Protein AF-A0A970D7W9-F1 (afdb_monomer_lite)

pLDDT: mean 91.01, std 9.0, range [52.16, 98.5]

Secondary structure (DSSP, 8-state):
--GGGGB--SPPPGGGGSSSHHHHHHT--EEEEEEEESEEE-TTS-EEEESSSSSEEEEEEEEETTT--EEEEEEEEEESSSEEEEEEEEEES-HHHHHHHHHH--HHHHHHH-B--EEEEETTEEEE-GGG-

Structure (mmCIF, N/CA/C/O backbone):
data_AF-A0A970D7W9-F1
#
_entry.id   AF-A0A970D7W9-F1
#
loop_
_atom_site.group_PDB
_atom_site.id
_atom_site.type_symbol
_atom_site.label_atom_id
_atom_site.label_alt_id
_atom_site.label_comp_id
_atom_site.label_asym_id
_atom_site.label_entity_id
_atom_site.label_seq_id
_atom_site.pdbx_PDB_ins_code
_atom_site.Cartn_x
_atom_site.Cartn_y
_atom_site.Cartn_z
_atom_site.occupancy
_atom_site.B_iso_or_equiv
_atom_site.auth_seq_id
_atom_site.auth_comp_id
_atom_site.auth_asym_id
_atom_site.auth_atom_id
_atom_site.pdbx_PDB_model_num
ATOM 1 N N . MET A 1 1 ? 14.436 17.908 -2.193 1.00 53.38 1 MET A N 1
ATOM 2 C CA . MET A 1 1 ? 13.085 17.340 -2.364 1.00 53.38 1 MET A CA 1
ATOM 3 C C . MET A 1 1 ? 12.206 17.893 -1.266 1.00 53.38 1 MET A C 1
ATOM 5 O O . MET A 1 1 ? 12.703 18.070 -0.157 1.00 53.38 1 MET A O 1
ATOM 9 N N . ASP A 1 2 ? 10.964 18.233 -1.593 1.00 52.16 2 ASP A N 1
ATOM 10 C CA . ASP A 1 2 ? 10.001 18.768 -0.632 1.00 52.16 2 ASP A CA 1
ATOM 11 C C . ASP A 1 2 ? 9.634 17.687 0.389 1.00 52.16 2 ASP A C 1
ATOM 13 O O . ASP A 1 2 ? 9.222 16.593 0.004 1.00 52.16 2 ASP A O 1
ATOM 17 N N . LYS A 1 3 ? 9.798 17.970 1.686 1.00 53.62 3 LYS A N 1
ATOM 18 C CA . LYS A 1 3 ? 9.558 16.977 2.752 1.00 53.62 3 LYS A CA 1
ATOM 19 C C . LYS A 1 3 ? 8.097 16.515 2.815 1.00 53.62 3 LYS A C 1
ATOM 21 O O . LYS A 1 3 ? 7.847 15.395 3.240 1.00 53.62 3 LYS A O 1
ATOM 26 N N . ASN A 1 4 ? 7.166 17.330 2.321 1.00 64.31 4 ASN A N 1
ATOM 27 C CA . ASN A 1 4 ? 5.733 17.019 2.293 1.00 64.31 4 ASN A CA 1
ATOM 28 C C . ASN A 1 4 ? 5.354 16.037 1.167 1.00 64.31 4 ASN A C 1
ATOM 30 O O . ASN A 1 4 ? 4.209 15.593 1.072 1.00 64.31 4 ASN A O 1
ATOM 34 N N . LEU A 1 5 ? 6.286 15.683 0.269 1.00 77.00 5 LEU A N 1
ATOM 35 C CA . LEU A 1 5 ? 5.970 14.746 -0.810 1.00 77.00 5 LEU A CA 1
ATOM 36 C C . LEU A 1 5 ? 5.768 13.315 -0.292 1.00 77.00 5 LEU A C 1
ATOM 38 O O . LEU A 1 5 ? 4.995 12.576 -0.899 1.00 77.00 5 LEU A O 1
ATOM 42 N N . PHE A 1 6 ? 6.400 12.950 0.823 1.00 86.94 6 PHE A N 1
ATOM 43 C CA . PHE A 1 6 ? 6.407 11.581 1.342 1.00 86.94 6 PHE A CA 1
ATOM 44 C C . PHE A 1 6 ? 5.665 11.429 2.673 1.00 86.94 6 PHE A C 1
ATOM 46 O O . PHE A 1 6 ? 5.908 10.492 3.421 1.00 86.94 6 PHE A O 1
ATOM 53 N N . SER A 1 7 ? 4.736 12.331 2.968 1.00 88.56 7 SER A N 1
ATOM 54 C CA . SER A 1 7 ? 3.788 12.194 4.072 1.00 88.56 7 SER A CA 1
ATOM 55 C C . SER A 1 7 ? 2.361 12.190 3.543 1.00 88.56 7 SER A C 1
ATOM 57 O O . SER A 1 7 ? 2.081 12.798 2.507 1.00 88.56 7 SER A O 1
ATOM 59 N N . PHE A 1 8 ? 1.485 11.494 4.261 1.00 92.31 8 PHE A N 1
ATOM 60 C CA . PHE A 1 8 ? 0.046 11.516 4.047 1.00 92.31 8 PHE A CA 1
ATOM 61 C C . PHE A 1 8 ? -0.598 12.704 4.779 1.00 92.31 8 PHE A C 1
ATOM 63 O O . PHE A 1 8 ? -0.356 12.894 5.969 1.00 92.31 8 PHE A O 1
ATOM 70 N N . GLU A 1 9 ? -1.449 13.470 4.093 1.00 88.81 9 GLU A N 1
ATOM 71 C CA . GLU A 1 9 ? -2.181 14.623 4.661 1.00 88.81 9 GLU A CA 1
ATOM 72 C C . GLU A 1 9 ? -3.710 14.536 4.452 1.00 88.81 9 GLU A C 1
ATOM 74 O O . GLU A 1 9 ? -4.428 15.538 4.458 1.00 88.81 9 GLU A O 1
ATOM 79 N N . GLY A 1 10 ? -4.239 13.330 4.236 1.00 87.56 10 GLY A N 1
ATOM 80 C CA . GLY A 1 10 ? -5.645 13.112 3.898 1.00 87.56 10 GLY A CA 1
ATOM 81 C C . GLY A 1 10 ? -6.549 12.711 5.067 1.00 87.56 10 GLY A C 1
ATOM 82 O O . GLY A 1 10 ? -6.137 12.507 6.207 1.00 87.56 10 GLY A O 1
ATOM 83 N N . LYS A 1 11 ? -7.836 12.523 4.758 1.00 92.25 11 LYS A N 1
ATOM 84 C CA . LYS A 1 11 ? -8.781 11.880 5.679 1.00 92.25 11 LYS A CA 1
ATOM 85 C C . LYS A 1 11 ? -8.526 10.373 5.714 1.00 92.25 11 LYS A C 1
ATOM 87 O O . LYS A 1 11 ? -8.470 9.738 4.660 1.00 92.25 11 LYS A O 1
ATOM 92 N N . LEU A 1 12 ? -8.469 9.791 6.910 1.00 95.62 12 LEU A N 1
ATOM 93 C CA . LEU A 1 12 ? -8.338 8.344 7.082 1.00 95.62 12 LEU A CA 1
ATOM 94 C C . LEU A 1 12 ? -9.478 7.563 6.414 1.00 95.62 12 LEU A C 1
ATOM 96 O O . LEU A 1 12 ? -10.643 7.971 6.404 1.00 95.62 12 LEU A O 1
ATOM 100 N N . CYS A 1 13 ? -9.124 6.408 5.863 1.00 97.44 13 CYS A N 1
ATOM 101 C CA . CYS A 1 13 ? -10.070 5.414 5.386 1.00 97.44 13 CYS A CA 1
ATOM 102 C C . CYS A 1 13 ? -10.934 4.888 6.540 1.00 97.44 13 CYS A C 1
ATOM 104 O O . CYS A 1 13 ? -10.446 4.701 7.652 1.00 97.44 13 CYS A O 1
ATOM 106 N N . CYS A 1 14 ? -12.183 4.509 6.244 1.00 96.69 14 CYS A N 1
ATOM 107 C CA . CYS A 1 14 ? -13.081 3.875 7.217 1.00 96.69 14 CYS A CA 1
ATOM 108 C C . CYS A 1 14 ? -12.553 2.551 7.800 1.00 96.69 14 CYS A C 1
ATOM 110 O O . CYS A 1 14 ? -13.116 2.032 8.759 1.00 96.69 14 CYS A O 1
ATOM 112 N N . LEU A 1 15 ? -11.504 1.959 7.216 1.00 96.44 15 LEU A N 1
ATOM 113 C CA . LEU A 1 15 ? -10.833 0.797 7.798 1.00 96.44 15 LEU A CA 1
ATOM 114 C C . LEU A 1 15 ? -10.140 1.138 9.124 1.00 96.44 15 LEU A C 1
ATOM 116 O O . LEU A 1 15 ? -10.075 0.287 10.004 1.00 96.44 15 LEU A O 1
ATOM 120 N N . PHE A 1 16 ? -9.686 2.377 9.309 1.00 95.88 16 PHE A N 1
ATOM 121 C CA . PHE A 1 16 ? -9.015 2.807 10.537 1.00 95.88 16 PHE A CA 1
ATOM 122 C C . PHE A 1 16 ? -9.984 3.140 11.685 1.00 95.88 16 PHE A C 1
ATOM 124 O O . PHE A 1 16 ? -9.548 3.299 12.826 1.00 95.88 16 PHE A O 1
ATOM 131 N N . ASP A 1 17 ? -11.295 3.145 11.420 1.00 95.06 17 ASP A N 1
ATOM 132 C CA . ASP A 1 17 ? -12.340 3.278 12.445 1.00 95.06 17 ASP A CA 1
ATOM 133 C C . ASP A 1 17 ? -12.587 1.962 13.207 1.00 95.06 17 ASP A C 1
ATOM 135 O O . ASP A 1 17 ? -13.250 1.952 14.246 1.00 95.06 17 ASP A O 1
ATOM 139 N N . TYR A 1 18 ? -12.066 0.832 12.711 1.00 95.56 18 TYR A N 1
ATOM 140 C CA . TYR A 1 18 ? -12.156 -0.442 13.420 1.00 95.56 18 TYR A CA 1
ATOM 141 C C . TYR A 1 18 ? -11.284 -0.455 14.685 1.00 95.56 18 TYR A C 1
ATOM 143 O O . TYR A 1 18 ? -10.403 0.382 14.908 1.00 95.56 18 TYR A O 1
ATOM 151 N N . THR A 1 19 ? -11.540 -1.439 15.543 1.00 93.62 19 THR A N 1
ATOM 152 C CA . THR A 1 19 ? -10.858 -1.568 16.832 1.00 93.62 19 THR A CA 1
ATOM 153 C C . THR A 1 19 ? -9.437 -2.113 16.708 1.00 93.62 19 THR A C 1
ATOM 155 O O . THR A 1 19 ? -8.598 -1.767 17.533 1.00 93.62 19 THR A O 1
ATOM 158 N N . ASN A 1 20 ? -9.149 -2.946 15.702 1.00 94.19 20 ASN A N 1
ATOM 159 C CA . ASN A 1 20 ? -7.816 -3.499 15.449 1.00 94.19 20 ASN A CA 1
ATOM 160 C C . ASN A 1 20 ? -7.591 -3.839 13.964 1.00 94.19 20 ASN A C 1
ATOM 162 O O . ASN A 1 20 ? -8.532 -3.851 13.159 1.00 94.19 20 ASN A O 1
ATOM 166 N N . ALA A 1 21 ? -6.330 -4.130 13.632 1.00 95.19 21 ALA A N 1
ATOM 167 C CA . ALA A 1 21 ? -5.888 -4.453 12.282 1.00 95.19 21 ALA A CA 1
ATOM 168 C C . ALA A 1 21 ? -6.539 -5.738 11.745 1.00 95.19 21 ALA A C 1
ATOM 170 O O . ALA A 1 21 ? -6.894 -5.792 10.573 1.00 95.19 21 ALA A O 1
ATOM 171 N N . GLU A 1 22 ? -6.782 -6.747 12.585 1.00 95.69 22 GLU A N 1
ATOM 172 C CA . GLU A 1 22 ? -7.397 -8.012 12.171 1.00 95.69 22 GLU A CA 1
ATOM 173 C C . GLU A 1 22 ? -8.841 -7.833 11.697 1.00 95.69 22 GLU A C 1
ATOM 175 O O . GLU A 1 22 ? -9.259 -8.422 10.697 1.00 95.69 22 GLU A O 1
ATOM 180 N N . ILE A 1 23 ? -9.627 -7.029 12.415 1.00 96.00 23 ILE A N 1
ATOM 181 C CA . ILE A 1 23 ? -11.005 -6.727 12.029 1.00 96.00 23 ILE A CA 1
ATOM 182 C C . ILE A 1 23 ? -11.004 -5.834 10.789 1.00 96.00 23 ILE A C 1
ATOM 184 O O . ILE A 1 23 ? -11.797 -6.085 9.881 1.00 96.00 23 ILE A O 1
ATOM 188 N N . ALA A 1 24 ? -10.111 -4.844 10.711 1.00 96.00 24 ALA A N 1
ATOM 189 C CA . ALA A 1 24 ? -9.973 -4.001 9.527 1.00 96.00 24 ALA A CA 1
ATOM 190 C C . ALA A 1 24 ? -9.635 -4.828 8.276 1.00 96.00 24 ALA A C 1
ATOM 192 O O . ALA A 1 24 ? -10.338 -4.722 7.274 1.00 96.00 24 ALA A O 1
ATOM 193 N N . TYR A 1 25 ? -8.644 -5.718 8.364 1.00 95.81 25 TYR A N 1
ATOM 194 C CA . TYR A 1 25 ? -8.222 -6.607 7.281 1.00 95.81 25 TYR A CA 1
ATOM 195 C C . TYR A 1 25 ? -9.369 -7.486 6.772 1.00 95.81 25 TYR A C 1
ATOM 197 O O . TYR A 1 25 ? -9.656 -7.518 5.580 1.00 95.81 25 TYR A O 1
ATOM 205 N N . LYS A 1 26 ? -10.125 -8.123 7.678 1.00 96.38 26 LYS A N 1
ATOM 206 C CA . LYS A 1 26 ? -11.304 -8.938 7.315 1.00 96.38 26 LYS A CA 1
ATOM 207 C C . LYS A 1 26 ? -12.422 -8.148 6.630 1.00 96.38 26 LYS A C 1
ATOM 209 O O . LYS A 1 26 ? -13.285 -8.747 5.997 1.00 96.38 26 LYS A O 1
ATOM 214 N N . ASN A 1 27 ? -12.441 -6.829 6.803 1.00 96.94 27 ASN A N 1
ATOM 215 C CA . ASN A 1 27 ? -13.426 -5.925 6.215 1.00 96.94 27 ASN A CA 1
ATOM 216 C C . ASN A 1 27 ? -12.847 -5.096 5.056 1.00 96.94 27 ASN A C 1
ATOM 218 O O . ASN A 1 27 ? -13.510 -4.159 4.595 1.00 96.94 27 ASN A O 1
ATOM 222 N N . MET A 1 28 ? -11.633 -5.414 4.590 1.00 96.06 28 MET A N 1
ATOM 223 C CA . MET A 1 28 ? -11.089 -4.840 3.367 1.00 96.06 28 MET A CA 1
ATOM 224 C C . MET A 1 28 ? -11.986 -5.223 2.197 1.00 96.06 28 MET A C 1
ATOM 226 O O . MET A 1 28 ? -12.164 -6.392 1.866 1.00 96.06 28 MET A O 1
ATOM 230 N N . ASP A 1 29 ? -12.544 -4.206 1.555 1.00 97.62 29 ASP A N 1
ATOM 231 C CA . ASP A 1 29 ? -13.274 -4.351 0.306 1.00 97.62 29 ASP A CA 1
ATOM 232 C C . ASP A 1 29 ? -12.669 -3.378 -0.698 1.00 97.62 29 ASP A C 1
ATOM 234 O O . ASP A 1 29 ? -13.021 -2.193 -0.762 1.00 97.62 29 ASP A O 1
ATOM 238 N N . PHE A 1 30 ? -11.676 -3.882 -1.424 1.00 98.06 30 PHE A N 1
ATOM 239 C CA . PHE A 1 30 ? -10.894 -3.116 -2.378 1.00 98.06 30 PHE A CA 1
ATOM 240 C C . PHE A 1 30 ? -11.299 -3.420 -3.818 1.00 98.06 30 PHE A C 1
ATOM 242 O O . PHE A 1 30 ? -11.756 -4.514 -4.163 1.00 98.06 30 PHE A O 1
ATOM 249 N N . ARG A 1 31 ? -11.143 -2.412 -4.679 1.00 98.12 31 ARG A N 1
ATOM 250 C CA . ARG A 1 31 ? -11.037 -2.586 -6.129 1.00 98.12 31 ARG A CA 1
ATOM 251 C C . ARG A 1 31 ? -9.612 -2.265 -6.565 1.00 98.12 31 ARG A C 1
ATOM 253 O O . ARG A 1 31 ? -9.060 -1.258 -6.121 1.00 98.12 31 ARG A O 1
ATOM 260 N N . THR A 1 32 ? -9.040 -3.097 -7.427 1.00 98.19 32 THR A N 1
ATOM 261 C CA . THR A 1 32 ? -7.764 -2.810 -8.093 1.00 98.19 32 THR A CA 1
ATOM 262 C C . THR A 1 32 ? -7.966 -1.679 -9.087 1.00 98.19 32 THR A C 1
ATOM 264 O O . THR A 1 32 ? -8.877 -1.735 -9.912 1.00 98.19 32 THR A O 1
ATOM 267 N N . ILE A 1 33 ? -7.135 -0.647 -8.987 1.00 98.31 33 ILE A N 1
ATOM 268 C CA . ILE A 1 33 ? -7.105 0.476 -9.927 1.00 98.31 33 ILE A CA 1
ATOM 269 C C . ILE A 1 33 ? -5.982 0.268 -10.937 1.00 98.31 33 ILE A C 1
ATOM 271 O O . ILE A 1 33 ? -6.188 0.426 -12.138 1.00 98.31 33 ILE A O 1
ATOM 275 N N . LYS A 1 34 ? -4.796 -0.103 -10.446 1.00 97.31 34 LYS A N 1
ATOM 276 C CA . LYS A 1 34 ? -3.598 -0.273 -11.265 1.00 97.31 34 LYS A CA 1
ATOM 277 C C . LYS A 1 34 ? -2.659 -1.285 -10.629 1.00 97.31 34 LYS A C 1
ATOM 279 O O . LYS A 1 34 ? -2.428 -1.233 -9.427 1.00 97.31 34 LYS A O 1
ATOM 284 N N . GLU A 1 35 ? -2.088 -2.159 -11.439 1.00 96.38 35 GLU A N 1
ATOM 285 C CA . GLU A 1 35 ? -0.969 -3.015 -11.046 1.00 96.38 35 GLU A CA 1
ATOM 286 C C . GLU A 1 35 ? 0.307 -2.353 -11.567 1.00 96.38 35 GLU A C 1
ATOM 288 O O . GLU A 1 35 ? 0.425 -2.083 -12.765 1.00 96.38 35 GLU A O 1
ATOM 293 N N . TYR A 1 36 ? 1.234 -2.013 -10.671 1.00 94.25 36 TYR A N 1
ATOM 294 C CA . TYR A 1 36 ? 2.540 -1.479 -11.066 1.00 94.25 36 TYR A CA 1
ATOM 295 C C . TYR A 1 36 ? 3.519 -2.604 -11.416 1.00 94.25 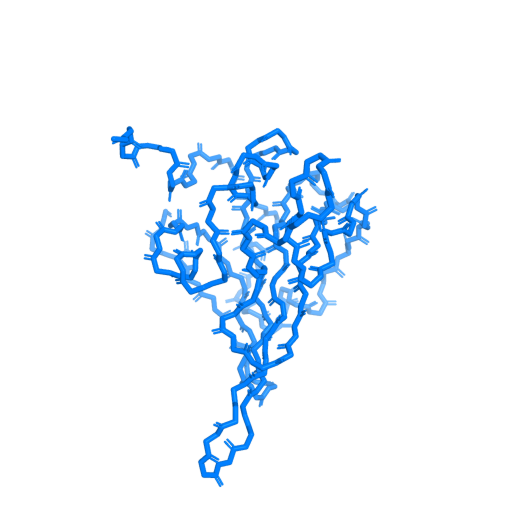36 TYR A C 1
ATOM 297 O O . TYR A 1 36 ? 4.481 -2.366 -12.145 1.00 94.25 36 TYR A O 1
ATOM 305 N N . GLY A 1 37 ? 3.251 -3.817 -10.924 1.00 89.38 37 GLY A N 1
ATOM 306 C CA . GLY A 1 37 ? 4.107 -4.984 -11.094 1.00 89.38 37 GLY A CA 1
ATOM 307 C C . GLY A 1 37 ? 5.386 -4.877 -10.271 1.00 89.38 37 GLY A C 1
ATOM 308 O O . GLY A 1 37 ? 5.439 -4.182 -9.251 1.00 89.38 37 GLY A O 1
ATOM 309 N N . ASP A 1 38 ? 6.413 -5.558 -10.755 1.00 91.88 38 ASP A N 1
ATOM 310 C CA . ASP A 1 38 ? 7.622 -5.881 -9.996 1.00 91.88 38 ASP A CA 1
ATOM 311 C C . ASP A 1 38 ? 8.654 -4.735 -10.073 1.00 91.88 38 ASP A C 1
ATOM 313 O O . ASP A 1 38 ? 9.378 -4.449 -9.123 1.00 91.88 38 ASP A O 1
ATOM 317 N N . CYS A 1 39 ? 8.699 -3.997 -11.189 1.00 92.69 39 CYS A N 1
ATOM 318 C CA . CYS A 1 39 ? 9.624 -2.876 -11.390 1.00 92.69 39 CYS A CA 1
ATOM 319 C C . CYS A 1 39 ? 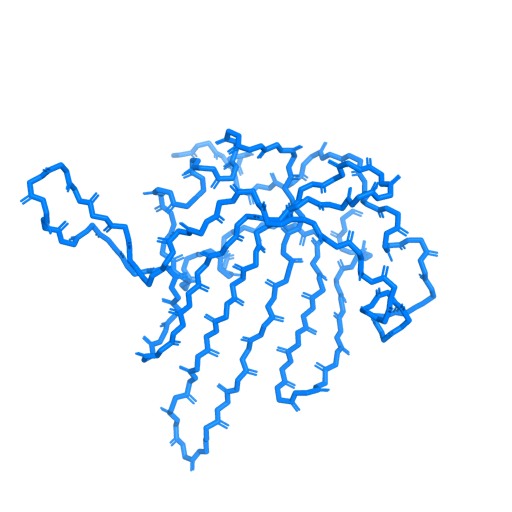9.008 -1.728 -12.196 1.00 92.69 39 CYS A C 1
ATOM 321 O O . CYS A 1 39 ? 8.127 -1.931 -13.035 1.0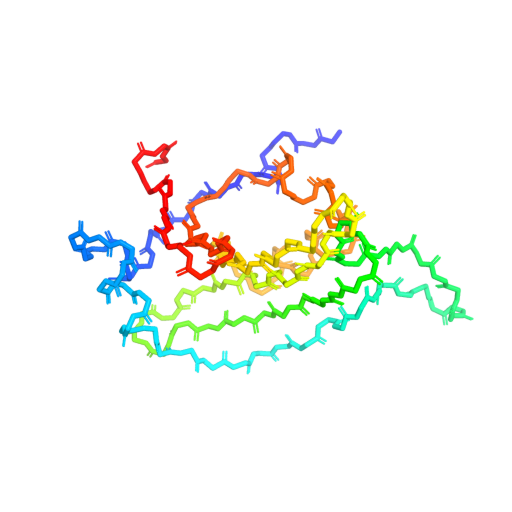0 92.69 39 CYS A O 1
ATOM 323 N N . VAL A 1 40 ? 9.536 -0.516 -12.006 1.00 92.44 40 VAL A N 1
ATOM 324 C CA . VAL A 1 40 ? 9.289 0.617 -12.906 1.00 92.44 40 VAL A CA 1
ATOM 325 C C . VAL A 1 40 ? 10.339 0.616 -14.006 1.00 92.44 40 VAL A C 1
ATOM 327 O O . VAL A 1 40 ? 11.539 0.498 -13.751 1.00 92.44 40 VAL A O 1
ATOM 330 N N . LYS A 1 41 ? 9.890 0.785 -15.251 1.00 92.50 41 LYS A N 1
ATOM 331 C CA . LYS A 1 41 ? 10.753 0.848 -16.434 1.00 92.50 41 LYS A CA 1
ATOM 332 C C . LYS A 1 41 ? 10.774 2.252 -17.022 1.00 92.50 41 LYS A C 1
ATOM 334 O O . LYS A 1 41 ? 9.771 2.964 -17.005 1.00 92.50 41 LYS A O 1
ATOM 339 N N . ASN A 1 42 ? 11.917 2.632 -17.574 1.00 92.94 42 ASN A N 1
ATOM 340 C CA . ASN A 1 42 ? 12.050 3.812 -18.418 1.00 92.94 42 ASN A CA 1
ATOM 341 C C . ASN A 1 42 ? 11.347 3.591 -19.776 1.00 92.94 42 ASN A C 1
ATOM 343 O O . ASN A 1 42 ? 11.056 2.447 -20.140 1.00 92.94 42 ASN A O 1
ATOM 347 N N . PRO A 1 43 ? 11.110 4.654 -20.574 1.00 94.00 43 PRO A N 1
ATOM 348 C CA . PRO A 1 43 ? 10.491 4.528 -21.899 1.00 94.00 43 PRO A CA 1
ATOM 349 C C . PRO A 1 43 ? 11.248 3.620 -22.879 1.00 94.00 43 PRO A C 1
ATOM 351 O O . PRO A 1 43 ? 10.640 3.063 -23.789 1.00 94.00 43 PRO A O 1
ATOM 354 N N . ASP A 1 44 ? 12.563 3.465 -22.701 1.00 96.00 44 ASP A N 1
ATOM 355 C CA . ASP A 1 44 ? 13.417 2.579 -23.502 1.00 96.00 44 ASP A CA 1
ATOM 356 C C . ASP A 1 44 ? 13.385 1.106 -23.041 1.00 96.00 44 ASP A C 1
ATOM 358 O O . ASP A 1 44 ? 14.058 0.257 -23.623 1.00 96.00 44 ASP A O 1
ATOM 362 N N . GLY A 1 45 ? 12.601 0.794 -22.004 1.00 94.12 45 GLY A N 1
ATOM 363 C CA . GLY A 1 45 ? 12.461 -0.542 -21.431 1.00 94.12 45 GLY A CA 1
ATOM 364 C C . GLY A 1 45 ? 13.519 -0.911 -20.389 1.00 94.12 45 GLY A C 1
ATOM 365 O O . GLY A 1 45 ? 13.396 -1.975 -19.779 1.00 94.12 45 GLY A O 1
ATOM 366 N N . SER A 1 46 ? 14.523 -0.059 -20.147 1.00 95.06 46 SER A N 1
ATOM 367 C CA . SER A 1 46 ? 15.487 -0.268 -19.061 1.00 95.06 46 SER A CA 1
ATOM 368 C C . SER A 1 46 ? 14.809 -0.165 -17.691 1.00 95.06 46 SER A C 1
ATOM 370 O O . SER A 1 46 ? 13.831 0.565 -17.519 1.00 95.06 46 SER A O 1
ATOM 372 N N . ILE A 1 47 ? 15.311 -0.909 -16.702 1.00 93.38 47 ILE A N 1
ATOM 373 C CA . ILE A 1 47 ? 14.779 -0.859 -15.335 1.00 93.38 47 ILE A CA 1
ATOM 374 C C . ILE A 1 47 ? 15.191 0.471 -14.700 1.00 93.38 47 ILE A C 1
ATOM 376 O O . ILE A 1 47 ? 16.376 0.801 -14.654 1.00 93.38 47 ILE A O 1
ATOM 380 N N . LYS A 1 48 ? 14.203 1.224 -14.210 1.00 92.94 48 LYS A N 1
ATOM 381 C CA . LYS A 1 48 ? 14.415 2.431 -13.412 1.00 92.94 48 LYS A CA 1
ATOM 382 C C . LYS A 1 48 ? 14.710 2.052 -11.964 1.00 92.94 48 LYS A C 1
ATOM 384 O O . LYS A 1 48 ? 15.732 2.469 -11.432 1.00 92.94 48 LYS A O 1
ATOM 389 N N . HIS A 1 49 ? 13.823 1.266 -11.352 1.00 93.50 49 HIS A N 1
ATOM 390 C CA . HIS A 1 49 ? 13.956 0.732 -9.993 1.00 93.50 49 HIS A CA 1
ATOM 391 C C . HIS A 1 49 ? 12.972 -0.433 -9.757 1.00 93.50 49 HIS A C 1
ATOM 393 O O . HIS A 1 49 ? 12.097 -0.684 -10.594 1.00 93.50 49 HIS A O 1
ATOM 399 N N . TRP A 1 50 ? 13.141 -1.154 -8.645 1.00 92.81 50 TRP A N 1
ATOM 400 C CA . TRP A 1 50 ? 12.267 -2.252 -8.214 1.00 92.81 50 TRP A CA 1
ATOM 401 C C . TRP A 1 50 ? 11.203 -1.755 -7.229 1.00 92.81 50 TRP A C 1
ATOM 403 O O . TRP A 1 50 ? 11.489 -0.955 -6.342 1.00 92.81 50 TRP A O 1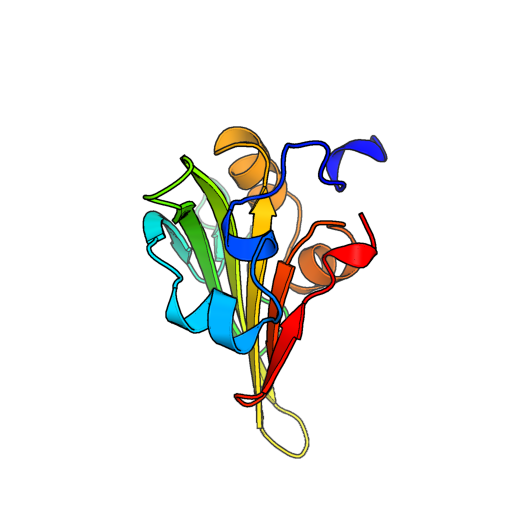
ATOM 413 N N . ASN A 1 51 ? 9.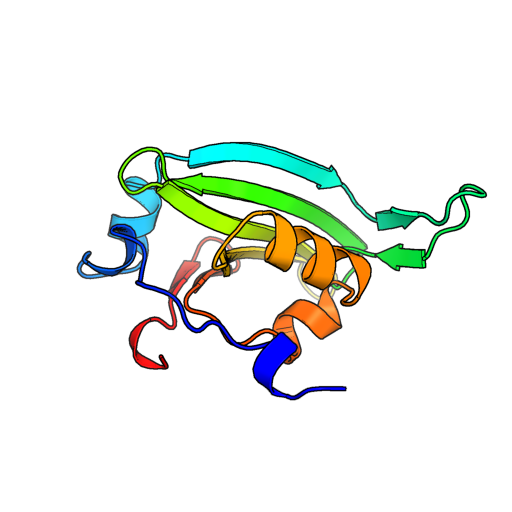973 -2.251 -7.361 1.00 92.38 51 ASN A N 1
ATOM 414 C CA . ASN A 1 51 ? 8.828 -1.786 -6.569 1.00 92.38 51 ASN A CA 1
ATOM 415 C C . ASN A 1 51 ? 8.721 -2.439 -5.183 1.00 92.38 51 ASN A C 1
ATOM 417 O O . ASN A 1 51 ? 7.815 -2.106 -4.422 1.00 92.38 51 ASN A O 1
ATOM 421 N N . PHE A 1 52 ? 9.609 -3.377 -4.871 1.00 89.62 52 PHE A N 1
ATOM 422 C CA . PHE A 1 52 ? 9.667 -4.137 -3.627 1.00 89.62 52 PHE A CA 1
ATOM 423 C C . PHE A 1 52 ? 11.095 -4.111 -3.080 1.00 89.62 52 PHE A C 1
ATOM 425 O O . PHE A 1 52 ? 12.035 -3.731 -3.777 1.00 89.62 52 PHE A O 1
ATOM 432 N N . ALA A 1 53 ? 11.239 -4.427 -1.796 1.00 83.75 53 ALA A N 1
ATOM 433 C CA . ALA A 1 53 ? 12.494 -4.222 -1.080 1.00 83.75 53 ALA A CA 1
ATOM 434 C C . ALA A 1 53 ? 13.572 -5.284 -1.382 1.00 83.75 53 ALA A C 1
ATOM 436 O O . ALA A 1 53 ? 14.751 -5.016 -1.166 1.00 83.75 53 ALA A O 1
ATOM 437 N N . TRP A 1 54 ? 13.185 -6.477 -1.850 1.00 81.38 54 TRP A N 1
ATOM 438 C CA . TRP A 1 54 ? 14.035 -7.675 -1.794 1.00 81.38 54 TRP A CA 1
ATOM 439 C C . TRP A 1 54 ? 13.958 -8.547 -3.059 1.00 81.38 54 TRP A C 1
ATOM 441 O O . TRP A 1 54 ? 14.200 -8.015 -4.135 1.00 81.38 54 TRP A O 1
ATOM 451 N N . ASP A 1 55 ? 13.708 -9.858 -2.935 1.00 79.75 55 ASP A N 1
ATOM 452 C CA . ASP A 1 55 ? 13.923 -10.850 -4.004 1.00 79.75 55 ASP A CA 1
ATOM 453 C C . ASP A 1 55 ? 12.690 -11.086 -4.883 1.00 79.75 55 ASP A C 1
ATOM 455 O O . ASP A 1 55 ? 12.818 -11.180 -6.104 1.00 79.75 55 ASP A O 1
ATOM 459 N N . ASP A 1 56 ? 11.502 -11.112 -4.281 1.00 87.38 56 ASP A N 1
ATOM 460 C CA . ASP A 1 56 ? 10.226 -11.147 -4.994 1.00 87.38 56 ASP A CA 1
ATOM 461 C C . ASP A 1 56 ? 9.242 -10.164 -4.357 1.00 87.38 56 ASP A C 1
ATOM 463 O O . ASP A 1 56 ? 9.361 -9.777 -3.185 1.00 87.38 56 ASP A O 1
ATOM 467 N N . GLY A 1 57 ? 8.276 -9.725 -5.149 1.00 90.75 57 GLY A N 1
ATOM 468 C CA . GLY A 1 57 ? 7.280 -8.770 -4.728 1.00 90.75 57 GLY A CA 1
ATOM 469 C C . GLY A 1 57 ? 6.694 -7.970 -5.874 1.00 90.75 57 GLY A C 1
ATOM 470 O O . GLY A 1 57 ? 7.148 -7.982 -7.015 1.00 90.75 57 GLY A O 1
ATOM 471 N N . HIS A 1 58 ? 5.653 -7.222 -5.544 1.00 94.50 58 HIS A N 1
ATOM 472 C CA . HIS A 1 58 ? 5.006 -6.328 -6.487 1.00 94.50 58 HIS A CA 1
ATOM 473 C C . HIS A 1 58 ? 4.272 -5.220 -5.745 1.00 94.50 58 HIS A C 1
ATOM 475 O O . HIS A 1 58 ? 4.040 -5.285 -4.532 1.00 94.50 58 HIS A O 1
ATOM 481 N N . ARG A 1 59 ? 3.868 -4.203 -6.506 1.00 95.56 59 ARG A N 1
ATOM 482 C CA . ARG A 1 59 ? 3.086 -3.087 -5.988 1.00 95.56 59 ARG A CA 1
ATOM 483 C C . ARG A 1 59 ? 1.813 -2.874 -6.796 1.00 95.56 59 ARG A C 1
ATOM 485 O O . ARG A 1 59 ? 1.814 -2.960 -8.026 1.00 95.56 59 ARG A O 1
ATOM 492 N N . SER A 1 60 ? 0.734 -2.536 -6.101 1.00 97.31 60 SER A N 1
ATOM 493 C CA . SER A 1 60 ? -0.584 -2.296 -6.695 1.00 97.31 60 SER A CA 1
ATOM 494 C C . SER A 1 60 ? -1.264 -1.092 -6.054 1.00 97.31 60 SER A C 1
ATOM 496 O O . SER A 1 60 ? -1.086 -0.815 -4.873 1.00 97.31 60 SER A O 1
ATOM 498 N N . LEU A 1 61 ? -2.068 -0.371 -6.830 1.00 98.31 61 LEU A N 1
ATOM 499 C CA . LEU A 1 61 ? -2.961 0.673 -6.348 1.00 98.31 61 LEU A CA 1
ATOM 500 C C . LEU A 1 61 ? -4.368 0.105 -6.187 1.00 98.31 61 LEU A C 1
ATOM 502 O O . LEU A 1 61 ? -4.995 -0.350 -7.150 1.00 98.31 61 LEU A O 1
ATOM 506 N N . PHE A 1 62 ? -4.882 0.206 -4.972 1.00 98.50 62 PHE A N 1
ATOM 507 C CA . PHE A 1 62 ? -6.236 -0.163 -4.603 1.00 98.50 62 PHE A CA 1
ATOM 508 C C . PHE A 1 62 ? -7.061 1.058 -4.220 1.00 98.50 62 PHE A C 1
ATOM 510 O O . PHE A 1 62 ? -6.541 2.090 -3.799 1.00 98.50 62 PHE A O 1
ATOM 517 N N . GLN A 1 63 ? -8.379 0.903 -4.301 1.00 98.50 63 GLN A N 1
ATOM 518 C CA . GLN A 1 63 ? -9.325 1.835 -3.711 1.00 98.50 63 GLN A CA 1
ATOM 519 C C . GLN A 1 63 ? -10.359 1.101 -2.860 1.00 98.50 63 GLN A C 1
ATOM 521 O O . GLN A 1 63 ? -10.953 0.110 -3.290 1.00 98.50 63 GLN A O 1
ATOM 526 N N . CYS A 1 64 ? -10.622 1.625 -1.666 1.00 98.38 64 CYS A N 1
ATOM 527 C CA . CYS A 1 64 ? -11.710 1.201 -0.796 1.00 98.38 64 CYS A CA 1
ATOM 528 C C . CYS A 1 64 ? -13.066 1.455 -1.451 1.00 98.38 64 CYS A C 1
ATOM 530 O O . CYS A 1 64 ? -13.453 2.604 -1.658 1.00 98.38 64 CYS A O 1
ATOM 532 N N . LYS A 1 65 ? -13.839 0.393 -1.704 1.00 98.38 65 LYS A N 1
ATOM 533 C CA . LYS A 1 65 ? -15.186 0.506 -2.286 1.00 98.38 65 LYS A CA 1
ATOM 534 C C . LYS A 1 65 ? -16.178 1.218 -1.365 1.00 98.38 65 LYS A C 1
ATOM 536 O O . LYS A 1 65 ? -17.167 1.763 -1.839 1.00 98.38 65 LYS A O 1
ATOM 541 N N . ARG A 1 66 ? -15.917 1.224 -0.054 1.00 97.50 66 ARG A N 1
ATOM 542 C CA . ARG A 1 66 ? -16.821 1.785 0.962 1.00 97.50 66 ARG A CA 1
ATOM 543 C C . ARG A 1 66 ? -16.690 3.295 1.134 1.00 97.50 66 ARG A C 1
ATOM 545 O O . ARG A 1 66 ? -17.702 3.968 1.286 1.00 97.50 66 ARG A O 1
ATOM 552 N N . CYS A 1 67 ? -15.463 3.819 1.155 1.00 97.44 67 CYS A N 1
ATOM 553 C CA . CYS A 1 67 ? -15.212 5.244 1.412 1.00 97.44 67 CYS A CA 1
ATOM 554 C C . CYS A 1 67 ? -14.418 5.960 0.312 1.00 97.44 67 CYS A C 1
ATOM 556 O O . CYS A 1 67 ? -14.229 7.168 0.402 1.00 97.44 67 CYS A O 1
ATOM 558 N N . GLY A 1 68 ? -13.946 5.242 -0.712 1.00 97.56 68 GLY A N 1
ATOM 559 C CA . GLY A 1 68 ? -13.204 5.816 -1.835 1.00 97.56 68 GLY A CA 1
ATOM 560 C C . GLY A 1 68 ? -11.730 6.128 -1.561 1.00 97.56 68 GLY A C 1
ATOM 561 O O . GLY A 1 68 ? -11.058 6.594 -2.475 1.00 97.56 68 GLY A O 1
ATOM 562 N N . ALA A 1 69 ? -11.213 5.870 -0.354 1.00 97.94 69 ALA A N 1
ATOM 563 C CA . ALA A 1 69 ? -9.798 6.070 -0.028 1.00 97.94 69 ALA A CA 1
ATOM 564 C C . ALA A 1 69 ? -8.881 5.150 -0.851 1.00 97.94 69 ALA A C 1
ATOM 566 O O . ALA A 1 69 ? -9.254 4.007 -1.133 1.00 97.94 69 ALA A O 1
ATOM 567 N N . TYR A 1 70 ? -7.686 5.630 -1.191 1.00 98.31 70 TYR A N 1
ATOM 568 C CA . TYR A 1 70 ? -6.706 4.895 -1.986 1.00 98.31 70 TYR A CA 1
ATOM 569 C C . TYR A 1 70 ? -5.623 4.272 -1.112 1.00 98.31 70 TYR A C 1
ATOM 571 O O . TYR A 1 70 ? -5.280 4.805 -0.058 1.00 98.31 70 TYR A O 1
ATOM 579 N N . PHE A 1 71 ? -5.082 3.147 -1.572 1.00 98.19 71 PHE A N 1
ATOM 580 C CA . PHE A 1 71 ? -3.990 2.445 -0.914 1.00 98.19 71 PHE A CA 1
ATOM 581 C C . PHE A 1 71 ? -2.959 1.967 -1.928 1.00 98.19 71 PHE A C 1
ATOM 583 O O . PHE A 1 71 ? -3.322 1.348 -2.927 1.00 98.19 71 PHE A O 1
ATOM 590 N N . ILE A 1 72 ? -1.682 2.190 -1.641 1.00 97.56 72 ILE A N 1
ATOM 591 C CA . ILE A 1 72 ? -0.597 1.444 -2.271 1.00 97.56 72 ILE A CA 1
ATOM 592 C C . ILE A 1 72 ? -0.415 0.157 -1.472 1.00 97.56 72 ILE A C 1
ATOM 594 O O . ILE A 1 72 ? -0.124 0.202 -0.281 1.00 97.56 72 ILE A O 1
ATOM 598 N N . TYR A 1 73 ? -0.589 -0.980 -2.128 1.00 97.25 73 TYR A N 1
ATOM 599 C CA . TYR A 1 73 ? -0.199 -2.279 -1.607 1.00 97.25 73 TYR A CA 1
ATOM 600 C C . TYR A 1 73 ? 1.207 -2.621 -2.073 1.00 97.25 73 TYR A C 1
ATOM 602 O O . TYR A 1 73 ? 1.463 -2.548 -3.275 1.00 97.25 73 TYR A O 1
ATOM 610 N N . GLN A 1 74 ? 2.077 -3.012 -1.147 1.00 95.62 74 GLN A N 1
ATOM 611 C CA . GLN A 1 74 ? 3.392 -3.572 -1.432 1.00 95.62 74 GLN A CA 1
ATOM 612 C C . GLN A 1 74 ? 3.478 -4.976 -0.838 1.00 95.62 74 GLN A C 1
ATOM 614 O O . GLN A 1 74 ? 3.315 -5.156 0.368 1.00 95.62 74 GLN A O 1
ATOM 619 N N . SER A 1 75 ? 3.741 -5.953 -1.699 1.00 94.25 75 SER A N 1
ATOM 620 C CA . SER A 1 75 ? 4.128 -7.306 -1.313 1.00 94.25 75 SER A CA 1
ATOM 621 C C . SER A 1 75 ? 5.635 -7.444 -1.467 1.00 94.25 75 SER A C 1
ATOM 623 O O . SER A 1 75 ? 6.174 -6.995 -2.481 1.00 94.25 75 SER A O 1
ATOM 625 N N . SER A 1 76 ? 6.309 -8.049 -0.494 1.00 91.69 76 SER A N 1
ATOM 626 C CA . SER A 1 76 ? 7.732 -8.369 -0.604 1.00 91.69 76 SER A CA 1
ATOM 627 C C . SER A 1 76 ? 8.104 -9.637 0.164 1.00 91.69 76 SER A C 1
ATOM 629 O O . SER A 1 76 ? 7.533 -9.938 1.214 1.00 91.69 76 SER A O 1
ATOM 631 N N . GLU A 1 77 ? 9.083 -10.369 -0.361 1.00 85.06 77 GLU A N 1
ATOM 632 C CA . GLU A 1 77 ? 9.699 -11.537 0.270 1.00 85.06 77 GLU A CA 1
ATOM 633 C C . GLU A 1 77 ? 11.158 -11.248 0.621 1.00 85.06 77 GLU A C 1
ATOM 635 O O . GLU A 1 77 ? 11.944 -10.833 -0.227 1.00 85.06 77 GLU A O 1
ATOM 640 N N . TYR A 1 78 ? 11.529 -11.489 1.875 1.00 79.81 78 TYR A N 1
ATOM 641 C CA . TYR A 1 78 ? 12.897 -11.390 2.360 1.00 79.81 78 TYR A CA 1
ATOM 642 C C . TYR A 1 78 ? 13.474 -12.779 2.624 1.00 79.81 78 TYR A C 1
ATOM 644 O O . TYR A 1 78 ? 13.038 -13.466 3.551 1.00 79.81 78 TYR A O 1
ATOM 652 N N . HIS A 1 79 ? 14.496 -13.156 1.859 1.00 73.69 79 HIS A N 1
ATOM 653 C CA . HIS A 1 79 ? 15.259 -14.380 2.073 1.00 73.69 79 HIS A CA 1
ATOM 654 C C . HIS A 1 79 ? 16.466 -14.118 2.987 1.00 73.69 79 HIS A C 1
ATOM 656 O O . HIS A 1 79 ? 17.460 -13.504 2.592 1.00 73.69 79 HIS A O 1
ATOM 662 N N . ALA A 1 80 ? 16.393 -14.608 4.226 1.00 70.38 80 ALA A N 1
ATOM 663 C CA . ALA A 1 80 ? 17.534 -14.680 5.141 1.00 70.38 80 ALA A CA 1
ATOM 664 C C . ALA A 1 80 ? 17.740 -16.122 5.629 1.00 70.38 80 ALA A C 1
ATOM 666 O O . ALA A 1 80 ? 17.727 -17.052 4.831 1.00 70.38 80 ALA A O 1
ATOM 667 N N . SER A 1 81 ? 17.973 -16.347 6.927 1.00 75.12 81 SER A N 1
ATOM 668 C CA . SER A 1 81 ? 18.009 -17.714 7.474 1.00 75.12 81 SER A CA 1
ATOM 669 C C . SER A 1 81 ? 16.644 -18.410 7.423 1.00 75.12 81 SER A C 1
ATOM 671 O O . SER A 1 81 ? 16.592 -19.635 7.456 1.00 75.12 81 SER A O 1
ATOM 673 N N . GLU A 1 82 ? 15.567 -17.625 7.366 1.00 75.88 82 GLU A N 1
ATOM 674 C CA . GLU A 1 82 ? 14.183 -18.043 7.148 1.00 75.88 82 GLU A CA 1
ATOM 675 C C . GLU A 1 82 ? 13.514 -17.016 6.225 1.00 75.88 82 GLU A C 1
ATOM 677 O O . GLU A 1 82 ? 13.854 -15.827 6.280 1.00 75.88 82 GLU A O 1
ATOM 682 N N . ASP A 1 83 ? 12.570 -17.471 5.406 1.00 79.25 83 ASP A N 1
ATOM 683 C CA . ASP A 1 83 ? 11.823 -16.613 4.486 1.00 79.25 83 ASP A CA 1
ATOM 684 C C . ASP A 1 83 ? 10.803 -15.788 5.272 1.00 79.25 83 ASP A C 1
ATOM 686 O O . ASP A 1 83 ? 10.089 -16.306 6.137 1.00 79.25 83 ASP A O 1
ATOM 690 N N . SER A 1 84 ? 10.751 -14.484 5.004 1.00 83.00 84 SER A N 1
ATOM 691 C CA . SER A 1 84 ? 9.773 -13.581 5.608 1.00 83.00 84 SER A CA 1
ATOM 692 C C . SER A 1 84 ? 8.944 -12.879 4.547 1.00 83.00 84 SER A C 1
ATOM 694 O O . SER A 1 84 ? 9.486 -12.278 3.625 1.00 83.00 84 SER A O 1
ATOM 696 N N . TYR A 1 85 ? 7.627 -12.917 4.719 1.00 88.06 85 TYR A N 1
ATOM 697 C CA . TYR A 1 85 ? 6.662 -12.332 3.795 1.00 88.06 85 TYR A CA 1
ATOM 698 C C . TYR A 1 85 ? 6.023 -11.094 4.407 1.00 88.06 85 TYR A C 1
ATOM 700 O O . TYR A 1 85 ? 5.518 -11.137 5.537 1.00 88.06 85 TYR A O 1
ATOM 708 N N . TYR A 1 86 ? 6.013 -10.016 3.630 1.00 91.25 86 TYR A N 1
ATOM 709 C CA . TYR A 1 86 ? 5.451 -8.726 3.997 1.00 91.25 86 TYR A CA 1
ATOM 710 C C . TYR A 1 86 ? 4.349 -8.339 3.015 1.00 91.25 86 TYR A C 1
ATOM 712 O O . TYR A 1 86 ? 4.430 -8.585 1.808 1.00 91.25 86 TYR A O 1
ATOM 720 N N . SER A 1 87 ? 3.276 -7.770 3.542 1.00 94.12 87 SER A N 1
ATOM 721 C CA . SER A 1 87 ? 2.135 -7.299 2.770 1.00 94.12 87 SER A CA 1
ATOM 722 C C . SER A 1 87 ? 1.563 -6.072 3.456 1.00 94.12 87 SER A C 1
ATOM 724 O O . SER A 1 87 ? 0.917 -6.169 4.495 1.00 94.12 87 SER A O 1
ATOM 726 N N . ASP A 1 88 ? 1.826 -4.910 2.871 1.00 95.19 88 ASP A N 1
ATOM 727 C CA . ASP A 1 88 ? 1.561 -3.626 3.508 1.00 95.19 88 ASP A CA 1
ATOM 728 C C . ASP A 1 88 ? 0.640 -2.773 2.635 1.00 95.19 88 ASP A C 1
ATOM 730 O O . ASP A 1 88 ? 0.878 -2.600 1.440 1.00 95.19 88 ASP A O 1
ATOM 734 N N . TRP A 1 89 ? -0.406 -2.204 3.236 1.00 97.19 89 TRP A N 1
ATOM 735 C CA . TRP A 1 89 ? -1.377 -1.319 2.587 1.00 97.19 89 TRP A CA 1
ATOM 736 C C . TRP A 1 89 ? -1.235 0.098 3.125 1.00 97.19 89 TRP A C 1
ATOM 738 O O . TRP A 1 89 ? -1.796 0.427 4.169 1.00 97.19 89 TRP A O 1
ATOM 748 N N . TYR A 1 90 ? -0.532 0.947 2.386 1.00 96.69 90 TYR A N 1
ATOM 749 C CA . TYR A 1 90 ? -0.269 2.346 2.707 1.00 96.69 90 TYR A CA 1
ATOM 750 C C . TYR A 1 90 ? -1.373 3.244 2.176 1.00 96.69 90 TYR A C 1
ATOM 752 O O . TYR A 1 90 ? -1.585 3.290 0.964 1.00 96.69 90 TYR A O 1
ATOM 760 N N . GLN A 1 91 ? -2.065 3.979 3.045 1.00 97.19 91 GLN A N 1
ATOM 761 C CA . GLN A 1 91 ? -3.067 4.931 2.582 1.00 97.19 91 GLN A CA 1
ATOM 762 C C . GLN A 1 91 ? -2.400 6.083 1.819 1.00 97.19 91 GLN A C 1
ATOM 764 O O . GLN A 1 91 ? -1.398 6.632 2.263 1.00 97.19 91 GLN A O 1
ATOM 769 N N . VAL A 1 92 ? -2.989 6.461 0.688 1.00 96.75 92 VAL A N 1
ATOM 770 C CA . VAL A 1 92 ? -2.565 7.588 -0.148 1.00 96.75 92 VAL A CA 1
ATOM 771 C C . VAL A 1 92 ? -3.770 8.463 -0.483 1.00 96.75 92 VAL A C 1
ATOM 773 O O . VAL A 1 92 ? -4.918 8.012 -0.465 1.00 96.75 92 VAL A O 1
ATOM 776 N N . GLU A 1 93 ? -3.524 9.743 -0.731 1.00 95.44 93 GLU A N 1
ATOM 777 C CA . GLU A 1 93 ? -4.556 10.752 -0.957 1.00 95.44 93 GLU A CA 1
ATOM 778 C C . GLU A 1 93 ? -5.348 10.487 -2.239 1.00 95.44 93 GLU A C 1
ATOM 780 O O . GLU A 1 93 ? -6.580 10.531 -2.232 1.00 95.44 93 GLU A O 1
ATOM 785 N N . ASP A 1 94 ? -4.640 10.191 -3.329 1.00 95.69 94 ASP A N 1
ATOM 786 C CA . ASP A 1 94 ? -5.213 9.995 -4.655 1.00 95.69 94 ASP A CA 1
ATOM 787 C C . ASP A 1 94 ? -4.296 9.175 -5.586 1.00 95.69 94 ASP A C 1
ATOM 789 O O . ASP A 1 94 ? -3.159 8.824 -5.255 1.00 95.69 94 ASP A O 1
ATOM 793 N N . GLU A 1 95 ? -4.806 8.861 -6.780 1.00 96.31 95 GLU A N 1
ATOM 794 C CA . GLU A 1 95 ? -4.091 8.086 -7.802 1.00 96.31 95 GLU A CA 1
ATOM 795 C C . GLU A 1 95 ? -2.842 8.799 -8.350 1.00 96.31 95 GLU A C 1
ATOM 797 O O . GLU A 1 95 ? -1.866 8.150 -8.744 1.00 96.31 95 GLU A O 1
ATOM 802 N N . HIS A 1 96 ? -2.855 10.134 -8.386 1.00 95.00 96 HIS A N 1
ATOM 803 C CA . HIS A 1 96 ? -1.758 10.933 -8.926 1.00 95.00 96 HIS A CA 1
ATOM 804 C C . HIS A 1 96 ? -0.559 10.914 -7.973 1.00 95.00 96 HIS A C 1
ATOM 806 O O . HIS A 1 96 ? 0.561 10.612 -8.388 1.00 95.00 96 HIS A O 1
ATOM 812 N N . LYS A 1 97 ? -0.799 11.140 -6.680 1.00 94.38 97 LYS A N 1
ATOM 813 C CA . LYS A 1 97 ? 0.197 10.994 -5.618 1.00 94.38 97 LYS A CA 1
ATOM 814 C C . LYS A 1 97 ? 0.749 9.572 -5.580 1.00 94.38 97 LYS A C 1
ATOM 816 O O . LYS A 1 97 ? 1.965 9.408 -5.505 1.00 94.38 97 LYS A O 1
ATOM 821 N N . ALA A 1 98 ? -0.113 8.561 -5.716 1.00 95.19 98 ALA A N 1
ATOM 822 C CA . ALA A 1 98 ? 0.320 7.168 -5.763 1.00 95.19 98 ALA A CA 1
ATOM 823 C C . ALA A 1 98 ? 1.285 6.892 -6.925 1.00 95.19 98 ALA A C 1
ATOM 825 O O . ALA A 1 98 ? 2.297 6.218 -6.742 1.00 95.19 98 ALA A O 1
ATOM 826 N N . SER A 1 99 ? 1.000 7.454 -8.102 1.00 93.69 99 SER A N 1
ATOM 827 C CA . SER A 1 99 ? 1.866 7.321 -9.277 1.00 93.69 99 SER A CA 1
ATOM 828 C C . SER A 1 99 ? 3.210 8.027 -9.078 1.00 93.69 99 SER A C 1
ATOM 830 O O . SER A 1 99 ? 4.245 7.446 -9.386 1.00 93.69 99 SER A O 1
ATOM 832 N N . ILE A 1 100 ? 3.219 9.237 -8.503 1.00 93.56 100 ILE A N 1
ATOM 833 C CA . ILE A 1 100 ? 4.468 9.959 -8.204 1.00 93.56 100 ILE A CA 1
ATOM 834 C C . ILE A 1 100 ? 5.339 9.166 -7.232 1.00 93.56 100 ILE A C 1
ATOM 836 O O . ILE A 1 100 ? 6.529 8.994 -7.477 1.00 93.56 100 ILE A O 1
ATOM 840 N N . ILE A 1 101 ? 4.751 8.690 -6.134 1.00 93.38 101 ILE A N 1
ATOM 841 C CA . ILE A 1 101 ? 5.454 7.885 -5.134 1.00 93.38 101 ILE A CA 1
ATOM 842 C C . ILE A 1 101 ? 6.048 6.645 -5.794 1.00 93.38 101 ILE A C 1
ATOM 844 O O . ILE A 1 101 ? 7.239 6.391 -5.639 1.00 93.38 101 ILE A O 1
ATOM 848 N N . ASN A 1 102 ? 5.242 5.922 -6.576 1.00 93.12 102 ASN A N 1
ATOM 849 C CA . ASN A 1 102 ? 5.700 4.730 -7.268 1.00 93.12 102 ASN A CA 1
ATOM 850 C C . ASN A 1 102 ? 6.857 5.022 -8.227 1.00 93.12 102 ASN A C 1
ATOM 852 O O . ASN A 1 102 ? 7.804 4.255 -8.301 1.00 93.12 102 ASN A O 1
ATOM 856 N N . ASP A 1 103 ? 6.810 6.130 -8.958 1.00 91.75 103 ASP A N 1
ATOM 857 C CA . ASP A 1 103 ? 7.854 6.454 -9.923 1.00 91.75 103 ASP A CA 1
ATOM 858 C C . ASP A 1 103 ? 9.152 6.920 -9.257 1.00 91.75 103 ASP A C 1
ATOM 860 O O . ASP A 1 103 ? 10.209 6.837 -9.887 1.00 91.75 103 ASP A O 1
ATOM 864 N N . VAL A 1 104 ? 9.102 7.421 -8.022 1.00 91.88 104 VAL A N 1
ATOM 865 C CA . VAL A 1 104 ? 10.250 8.045 -7.345 1.00 91.88 104 VAL A CA 1
ATOM 866 C C . VAL A 1 104 ? 10.893 7.135 -6.301 1.00 91.88 104 VAL A C 1
ATOM 868 O O . VAL A 1 104 ? 12.112 7.197 -6.167 1.00 91.88 104 VAL A O 1
ATOM 871 N N . LEU A 1 105 ? 10.111 6.313 -5.596 1.00 92.88 105 LEU A N 1
ATOM 872 C CA . LEU A 1 105 ? 10.590 5.461 -4.508 1.00 92.88 105 LEU A CA 1
ATOM 873 C C . LEU A 1 105 ? 10.559 3.983 -4.903 1.00 92.88 105 LEU A C 1
ATOM 875 O O . LEU A 1 105 ? 9.502 3.437 -5.254 1.00 92.88 105 LEU A O 1
ATOM 879 N N . ASP A 1 106 ? 11.715 3.335 -4.769 1.00 92.88 106 ASP A N 1
ATOM 880 C CA . ASP A 1 106 ? 11.810 1.874 -4.782 1.00 92.88 106 ASP A CA 1
ATOM 881 C C . ASP A 1 106 ? 11.125 1.259 -3.543 1.00 92.88 106 ASP A C 1
ATOM 883 O O . ASP A 1 106 ? 10.534 1.968 -2.723 1.00 92.88 106 ASP A O 1
ATOM 887 N N . GLY A 1 107 ? 11.121 -0.069 -3.418 1.00 91.50 107 GL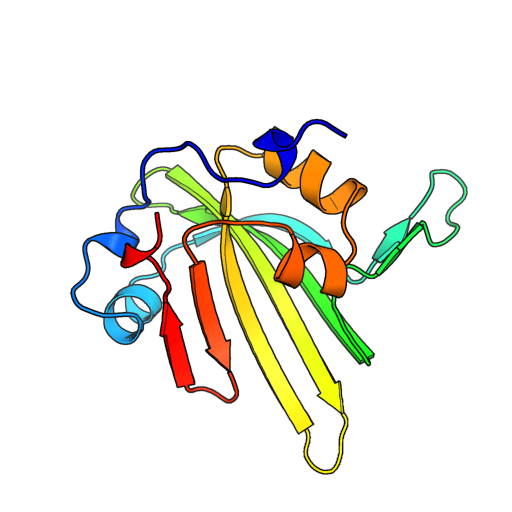Y A N 1
ATOM 888 C CA . GLY A 1 107 ? 10.462 -0.736 -2.290 1.00 91.50 107 GLY A CA 1
ATOM 889 C C . GLY A 1 107 ? 11.022 -0.376 -0.911 1.00 91.50 107 GLY A C 1
ATOM 890 O O . GLY A 1 107 ? 10.249 -0.110 0.008 1.00 91.50 107 GLY A O 1
ATOM 891 N N . ASP A 1 108 ? 12.347 -0.322 -0.770 1.00 89.75 108 ASP A N 1
ATOM 892 C CA . ASP A 1 108 ? 13.022 -0.044 0.505 1.00 89.75 108 ASP A CA 1
ATOM 893 C C . ASP A 1 108 ? 12.890 1.434 0.903 1.00 89.75 108 ASP A C 1
ATOM 895 O O . ASP A 1 108 ? 12.596 1.768 2.056 1.00 89.75 108 ASP A O 1
ATOM 899 N N . GLN A 1 109 ? 13.048 2.334 -0.067 1.00 93.00 109 GLN A N 1
ATOM 900 C CA . GLN A 1 109 ? 12.811 3.761 0.110 1.00 93.00 109 GLN A CA 1
ATOM 901 C C . GLN A 1 109 ? 11.355 4.034 0.474 1.00 93.00 109 GLN A C 1
ATOM 903 O O . GLN A 1 109 ? 11.093 4.840 1.362 1.00 93.00 109 GLN A O 1
ATOM 908 N N . PHE A 1 110 ? 10.401 3.354 -0.162 1.00 92.56 110 PHE A N 1
ATOM 909 C CA . PHE A 1 110 ? 8.985 3.526 0.142 1.00 92.56 110 PHE A CA 1
ATOM 910 C C . PHE A 1 110 ? 8.668 3.175 1.601 1.00 92.56 110 PHE A C 1
ATOM 912 O O . PHE A 1 110 ? 8.067 3.992 2.301 1.00 92.56 110 PHE A O 1
ATOM 919 N N . ASP A 1 111 ? 9.171 2.039 2.094 1.00 89.75 111 ASP A N 1
ATOM 920 C CA . ASP A 1 111 ? 8.968 1.598 3.479 1.00 89.75 111 ASP A CA 1
ATOM 921 C C . ASP A 1 111 ? 9.597 2.557 4.509 1.00 89.75 111 ASP A C 1
ATOM 923 O O . ASP A 1 111 ? 9.064 2.757 5.611 1.00 89.75 111 ASP A O 1
ATOM 927 N N . LYS A 1 112 ? 10.740 3.165 4.164 1.00 89.69 112 LYS A N 1
ATOM 928 C CA . LYS A 1 112 ? 11.496 4.071 5.045 1.00 89.69 112 LYS A CA 1
ATOM 929 C C . LYS A 1 112 ? 11.007 5.510 5.002 1.00 89.69 112 LYS A C 1
ATOM 931 O O . LYS A 1 112 ? 11.020 6.178 6.042 1.00 89.69 112 LYS A O 1
ATOM 936 N N . GLU A 1 113 ? 10.604 5.998 3.837 1.00 91.69 113 GLU A N 1
ATOM 937 C CA . GLU A 1 113 ? 10.364 7.417 3.584 1.00 91.69 113 GLU A CA 1
ATOM 938 C C . GLU A 1 113 ? 8.883 7.776 3.581 1.00 91.69 113 GLU A C 1
ATOM 940 O O . GLU A 1 113 ? 8.547 8.838 4.106 1.00 91.69 113 GLU A O 1
ATOM 945 N N . TYR A 1 114 ? 7.991 6.912 3.075 1.00 92.88 114 TYR A N 1
ATOM 946 C CA . TYR A 1 114 ? 6.570 7.246 3.018 1.00 92.88 114 TYR A CA 1
ATOM 947 C C . TYR A 1 114 ? 5.893 7.074 4.381 1.00 92.88 114 TYR A C 1
ATOM 949 O O . TYR A 1 114 ? 5.729 5.971 4.905 1.00 92.88 114 TYR A O 1
ATOM 957 N N . LYS A 1 115 ? 5.502 8.196 4.986 1.00 92.50 115 LYS A N 1
ATOM 958 C CA . LYS A 1 115 ? 4.826 8.251 6.283 1.00 92.50 115 LYS A CA 1
ATOM 959 C C . LYS A 1 115 ? 3.326 8.340 6.064 1.00 92.50 115 LYS A C 1
ATOM 961 O O . LYS A 1 115 ? 2.797 9.415 5.790 1.00 92.50 115 LYS A O 1
ATOM 966 N N . ALA A 1 116 ? 2.662 7.198 6.203 1.00 94.44 116 ALA A N 1
ATOM 967 C CA . ALA A 1 116 ? 1.221 7.090 6.088 1.00 94.44 116 ALA A CA 1
ATOM 968 C C . ALA A 1 116 ? 0.630 6.079 7.085 1.00 94.44 116 ALA A C 1
ATOM 970 O O . ALA A 1 116 ? 1.319 5.129 7.487 1.00 94.44 116 ALA A O 1
ATOM 971 N N . PRO A 1 117 ? -0.664 6.235 7.417 1.00 95.50 117 PRO A N 1
ATOM 972 C CA . PRO A 1 117 ? -1.467 5.176 8.007 1.00 95.50 117 PRO A CA 1
ATOM 973 C C . PRO A 1 117 ? -1.430 3.943 7.107 1.00 95.50 117 PRO A C 1
ATOM 975 O O . PRO A 1 117 ? -1.724 4.018 5.910 1.00 95.50 117 PRO A O 1
ATOM 978 N N . ARG A 1 118 ? -1.088 2.794 7.680 1.00 95.19 118 ARG A N 1
ATOM 979 C CA . ARG A 1 118 ? -1.002 1.533 6.950 1.00 95.19 118 ARG A CA 1
ATOM 980 C C . ARG A 1 118 ? -1.456 0.346 7.778 1.00 95.19 118 ARG A C 1
ATOM 982 O O . ARG A 1 118 ? -1.340 0.343 9.002 1.00 95.19 118 ARG A O 1
ATOM 989 N N . ILE A 1 119 ? -1.963 -0.663 7.081 1.00 96.12 119 ILE A N 1
ATOM 990 C CA . ILE A 1 119 ? -2.151 -2.013 7.618 1.00 96.12 119 ILE A CA 1
ATOM 991 C C . ILE A 1 119 ? -0.943 -2.829 7.170 1.00 96.12 119 ILE A C 1
ATOM 993 O O . ILE A 1 119 ? -0.561 -2.744 6.009 1.00 96.12 119 ILE A O 1
ATOM 997 N N . ILE A 1 120 ? -0.332 -3.554 8.098 1.00 95.19 120 ILE A N 1
ATOM 998 C CA . ILE A 1 120 ? 0.940 -4.260 7.926 1.00 95.19 120 ILE A CA 1
ATOM 999 C C . ILE A 1 120 ? 0.681 -5.732 8.201 1.00 95.19 120 ILE A C 1
ATOM 1001 O O . ILE A 1 120 ? 0.147 -6.071 9.261 1.00 95.19 120 ILE A O 1
ATOM 1005 N N . GLU A 1 121 ? 1.081 -6.599 7.285 1.00 94.31 121 GLU A N 1
ATOM 1006 C CA . GLU A 1 121 ? 1.083 -8.045 7.467 1.00 94.31 121 GLU A CA 1
ATOM 1007 C C . GLU A 1 121 ? 2.521 -8.555 7.382 1.00 94.31 121 GLU A C 1
ATOM 1009 O O . GLU A 1 121 ? 3.196 -8.375 6.376 1.00 94.31 121 GLU A O 1
ATOM 1014 N N . THR A 1 122 ? 3.004 -9.197 8.444 1.00 91.44 122 THR A N 1
ATOM 1015 C CA . THR A 1 122 ? 4.335 -9.818 8.485 1.00 91.44 122 THR A CA 1
ATOM 1016 C C . THR A 1 122 ? 4.199 -11.254 8.952 1.00 91.44 122 THR A C 1
ATOM 1018 O O . THR A 1 122 ? 3.783 -11.500 10.088 1.00 91.44 122 THR A O 1
ATOM 1021 N N . ASN A 1 123 ? 4.542 -12.214 8.092 1.00 89.75 123 ASN A N 1
ATOM 1022 C CA . ASN A 1 123 ? 4.422 -13.649 8.381 1.00 89.75 123 ASN A CA 1
ATOM 1023 C C . ASN A 1 123 ? 3.023 -14.023 8.926 1.00 89.75 123 ASN A C 1
ATOM 1025 O O . ASN A 1 123 ? 2.893 -14.736 9.924 1.00 89.75 123 ASN A O 1
ATOM 1029 N N . GLY A 1 124 ? 1.971 -13.465 8.312 1.00 88.12 124 GLY A N 1
ATOM 1030 C CA . GLY A 1 124 ? 0.565 -13.675 8.684 1.00 88.12 124 GLY A CA 1
ATOM 1031 C C . GLY A 1 124 ? 0.102 -12.954 9.957 1.00 88.12 124 GLY A C 1
ATOM 1032 O O . GLY A 1 124 ? -1.040 -13.131 10.385 1.00 88.12 124 GLY A O 1
ATOM 1033 N N . LYS A 1 125 ? 0.963 -12.155 10.600 1.00 93.81 125 LYS A N 1
ATOM 1034 C CA . LYS A 1 125 ? 0.590 -11.320 11.748 1.00 93.81 125 LYS A CA 1
ATOM 1035 C C . LYS A 1 125 ? 0.244 -9.917 11.282 1.00 93.81 125 LYS A C 1
ATOM 1037 O O . LYS A 1 125 ? 1.040 -9.285 10.594 1.00 93.81 125 LYS A O 1
ATOM 1042 N N . LEU A 1 126 ? -0.915 -9.431 11.714 1.00 95.25 126 LEU A N 1
ATOM 1043 C CA . LEU A 1 126 ? -1.432 -8.121 11.342 1.00 95.25 126 LEU A CA 1
ATOM 1044 C C . LEU A 1 126 ? -1.113 -7.067 12.400 1.00 95.25 126 LEU A C 1
ATOM 1046 O O . LEU A 1 126 ? -1.200 -7.311 13.601 1.00 95.25 126 LEU A O 1
ATOM 1050 N N . SER A 1 127 ? -0.776 -5.871 11.938 1.00 94.25 127 SER A N 1
ATOM 1051 C CA . SER A 1 127 ? -0.649 -4.671 12.758 1.00 94.25 127 SER A CA 1
ATOM 1052 C C . SER A 1 127 ? -1.016 -3.430 11.942 1.00 94.25 127 SER A C 1
ATOM 1054 O O . SER A 1 127 ? -1.309 -3.512 10.749 1.00 94.25 127 SER A O 1
ATOM 1056 N N . TRP A 1 128 ? -1.059 -2.271 12.590 1.00 93.62 128 TRP A N 1
ATOM 1057 C CA . TRP A 1 128 ? -1.206 -0.980 11.925 1.00 93.62 128 TRP A CA 1
ATOM 1058 C C . TRP A 1 128 ? -0.543 0.117 12.750 1.00 93.62 128 TRP A C 1
ATOM 1060 O O . TRP A 1 128 ? -0.249 -0.078 13.928 1.00 93.62 128 TRP A O 1
ATOM 1070 N N . ASN A 1 129 ? -0.331 1.276 12.143 1.00 87.00 129 ASN A N 1
ATOM 1071 C CA . ASN A 1 129 ? 0.291 2.446 12.771 1.00 87.00 129 ASN A CA 1
ATOM 1072 C C . ASN A 1 129 ? -0.646 3.666 12.769 1.00 87.00 129 ASN A C 1
ATOM 1074 O O . ASN A 1 129 ? -0.200 4.802 12.662 1.00 87.00 129 ASN A O 1
ATOM 1078 N N . LYS A 1 130 ? -1.964 3.440 12.830 1.00 75.00 130 LYS A N 1
ATOM 1079 C CA . LYS A 1 130 ? -2.957 4.508 12.639 1.00 75.00 130 LYS A CA 1
ATOM 1080 C C . LYS A 1 130 ? -2.890 5.641 13.671 1.00 75.00 130 LYS A C 1
ATOM 1082 O O . LYS A 1 130 ? -3.370 6.722 13.375 1.00 75.00 130 LYS A O 1
ATOM 1087 N N . ASP A 1 131 ? -2.332 5.380 14.854 1.00 76.12 131 ASP A N 1
ATOM 1088 C CA . ASP A 1 131 ? -2.234 6.357 15.946 1.00 76.12 131 ASP A CA 1
ATOM 1089 C C . ASP A 1 131 ? -0.973 7.242 15.835 1.00 76.12 131 ASP A C 1
ATOM 1091 O O . ASP A 1 131 ? -0.794 8.162 16.631 1.00 76.12 131 ASP A O 1
ATOM 1095 N N . ASP A 1 132 ? -0.114 6.986 14.840 1.00 75.81 132 ASP A N 1
ATOM 1096 C CA . ASP A 1 132 ? 1.097 7.771 14.569 1.00 75.81 132 ASP A CA 1
ATOM 1097 C C . ASP A 1 132 ? 0.827 8.997 13.659 1.00 75.81 132 ASP A C 1
ATOM 1099 O O . ASP A 1 132 ? 1.776 9.709 13.312 1.00 75.81 132 ASP A O 1
ATOM 1103 N N . PHE A 1 133 ? -0.436 9.235 13.254 1.00 61.78 133 PHE A N 1
ATOM 1104 C CA . PHE A 1 133 ? -0.850 10.212 12.228 1.00 61.78 133 PHE A CA 1
ATOM 1105 C C . PHE A 1 133 ? -2.102 11.014 12.600 1.00 61.78 133 PHE A C 1
ATOM 1107 O O . PHE A 1 133 ? -3.078 10.414 13.104 1.00 61.78 133 PHE A O 1
#

Foldseek 3Di:
DDLVLQEADDDDDPLLVDPFLVVSVVPQDKDFPDWPFFFDADPVRHTPAGQADDDDKTWTWIAGPPGGWIWIWIWDWDDDVDIKIKIKTFTHHDPVSVVVCSNPDHRVRSVVRRHGWMWMAMPNDIHTDHVVD

Sequence (133 aa):
MDKNLFSFEGKLCCLFDYTNAEIAYKNMDFRTIKEYGDCVKNPDGSIKHWNFAWDDGHRSLFQCKRCGAYFIYQSSEYHASEDSYYSDWYQVEDEHKASIINDVLDGDQFDKEYKAPRIIETNGKLSWNKDDF

Radius of gyration: 14.49 Å; chains: 1; bounding box: 35×37×40 Å